Protein AF-A0A975KN06-F1 (afdb_monomer_lite)

pLDDT: mean 90.23, std 9.13, range [47.94, 98.56]

Radius of gyration: 13.81 Å; chains: 1; bounding box: 32×30×39 Å

Secondary structure (DSSP, 8-state):
-PPPEES--TTT-HHHHHH---HHHHHHHHHHHHHHHHTT--SEEEE--BGGGTB--EEEEEEETTEEEEEEEE--SSSS-EEEEE--TT--HHHHHHTTPEE-S-SSS-EEEE-SHHHHHHHHHHHHHHHTT-

Sequence (134 aa):
MRIILYNVTWNSSETKKIYQAAKNSEILMAYLERRLLENNLAELIGEAPSPKRGYGVLIYYYSNKPKKRLLSAAPRRNKDYIHVVIFNNKITKMELQKLGFETGNYKEPPDVKIGSKEDVDKLVEICKAINHTR

Foldseek 3Di:
DFDKAKPDALVRDPQVVLQQFDPLLSVLSNLLRVLCVVVLQFPMKIKRDDNVVSWIKIWGASDVVVTHTAKIWTGHRPDQWIKIFGPDPPDWQVNCVVVVFDWDDDGPSTMTTGNDSVSSVVVSVVSVVRVVVD

Structure (mmCIF, N/CA/C/O backbone):
data_AF-A0A975KN06-F1
#
_entry.id   AF-A0A975KN06-F1
#
loop_
_atom_site.group_PDB
_atom_site.id
_atom_site.type_symbol
_atom_site.label_atom_id
_atom_site.label_alt_id
_atom_site.label_comp_id
_atom_site.label_asym_id
_atom_site.label_entity_id
_atom_site.label_seq_id
_atom_site.pdbx_PDB_ins_code
_atom_site.Cartn_x
_atom_site.Cartn_y
_atom_site.Cartn_z
_atom_site.occupancy
_atom_site.B_iso_or_equiv
_atom_site.auth_seq_id
_atom_site.auth_comp_id
_atom_site.auth_asym_id
_atom_site.auth_atom_id
_atom_site.pdbx_PDB_model_num
ATOM 1 N N . MET A 1 1 ? -15.500 -0.919 -16.769 1.00 47.94 1 MET A N 1
ATOM 2 C CA . MET A 1 1 ? -15.322 -1.564 -15.448 1.00 47.94 1 MET A CA 1
ATOM 3 C C . MET A 1 1 ? -13.867 -2.013 -15.333 1.00 47.94 1 MET A C 1
ATOM 5 O O . MET A 1 1 ? -13.390 -2.625 -16.280 1.00 47.94 1 MET A O 1
ATOM 9 N N . ARG A 1 2 ? -13.118 -1.651 -14.278 1.00 64.88 2 ARG A N 1
ATOM 10 C CA . ARG A 1 2 ? -11.763 -2.212 -14.080 1.00 64.88 2 ARG A CA 1
ATOM 11 C C . ARG A 1 2 ? -11.915 -3.624 -13.518 1.00 64.88 2 ARG A C 1
ATOM 13 O O . ARG A 1 2 ? -12.615 -3.792 -12.524 1.00 64.88 2 ARG A O 1
ATOM 20 N N . ILE A 1 3 ? -11.293 -4.607 -14.161 1.00 80.69 3 ILE A N 1
ATOM 21 C CA . ILE A 1 3 ? -11.231 -5.978 -13.650 1.00 80.69 3 ILE A CA 1
ATOM 22 C C . ILE A 1 3 ? -10.296 -5.965 -12.439 1.00 80.69 3 ILE A C 1
ATOM 24 O O . ILE A 1 3 ? -9.190 -5.432 -12.526 1.00 80.69 3 ILE A O 1
ATOM 28 N N . ILE A 1 4 ? -10.767 -6.500 -11.312 1.00 87.12 4 ILE A N 1
ATOM 29 C CA . ILE A 1 4 ? -9.938 -6.732 -10.128 1.00 87.12 4 ILE A CA 1
ATOM 30 C C . ILE A 1 4 ? -9.594 -8.217 -10.104 1.00 87.12 4 ILE A C 1
ATOM 32 O O . ILE A 1 4 ? -10.498 -9.053 -10.062 1.00 87.12 4 ILE A O 1
ATOM 36 N N . LEU A 1 5 ? -8.301 -8.525 -10.132 1.00 91.00 5 LEU A N 1
ATOM 37 C CA . LEU A 1 5 ? -7.780 -9.867 -9.880 1.00 91.00 5 LEU A CA 1
ATOM 38 C C . LEU A 1 5 ? -7.577 -10.029 -8.371 1.00 91.00 5 LEU A C 1
ATOM 40 O O . LEU A 1 5 ? -7.309 -9.046 -7.686 1.00 91.00 5 LEU A O 1
ATOM 44 N N . TYR A 1 6 ? -7.728 -11.239 -7.843 1.00 93.38 6 TYR A N 1
ATOM 45 C CA . TYR A 1 6 ? -7.662 -11.530 -6.407 1.00 93.38 6 TYR A CA 1
ATOM 46 C C . TYR A 1 6 ? -6.685 -12.670 -6.124 1.00 93.38 6 TYR A C 1
ATOM 48 O O . TYR A 1 6 ? -6.357 -13.428 -7.033 1.00 93.38 6 TYR A O 1
ATOM 56 N N . ASN A 1 7 ? -6.274 -12.806 -4.859 1.00 92.56 7 ASN A N 1
ATOM 57 C CA . ASN A 1 7 ? -5.286 -13.789 -4.396 1.00 92.56 7 ASN A CA 1
ATOM 58 C C . ASN A 1 7 ? -3.931 -13.618 -5.097 1.00 92.56 7 ASN A C 1
ATOM 60 O O . ASN A 1 7 ? -3.299 -14.584 -5.516 1.00 92.56 7 ASN A O 1
ATOM 64 N N . VAL A 1 8 ? -3.514 -12.364 -5.249 1.00 94.12 8 VAL A N 1
ATOM 65 C CA . VAL A 1 8 ? -2.230 -11.996 -5.853 1.00 94.12 8 VAL A CA 1
ATOM 66 C C . VAL A 1 8 ? -1.239 -11.574 -4.774 1.00 94.12 8 VAL A C 1
ATOM 68 O O . VAL A 1 8 ? -1.635 -11.169 -3.690 1.00 94.12 8 VAL A O 1
ATOM 71 N N . THR A 1 9 ? 0.047 -11.624 -5.085 1.00 95.50 9 THR A N 1
ATOM 72 C CA . THR A 1 9 ? 1.113 -11.002 -4.287 1.00 95.50 9 THR A CA 1
ATOM 73 C C . THR A 1 9 ? 1.842 -9.993 -5.155 1.00 95.50 9 THR A C 1
ATOM 75 O O . THR A 1 9 ? 1.751 -10.064 -6.384 1.00 95.50 9 THR A O 1
ATOM 78 N N . TRP A 1 10 ? 2.626 -9.094 -4.569 1.00 95.38 10 TRP A N 1
ATOM 79 C CA . TRP A 1 10 ? 3.476 -8.175 -5.321 1.00 95.38 10 TRP A CA 1
ATOM 80 C C . TRP A 1 10 ? 4.335 -8.923 -6.342 1.00 95.38 10 TRP A C 1
ATOM 82 O O . TRP A 1 10 ? 4.383 -8.549 -7.515 1.00 95.38 10 TRP A O 1
ATOM 92 N N . ASN A 1 11 ? 4.952 -10.028 -5.922 1.00 94.44 11 ASN A N 1
ATOM 93 C CA . ASN A 1 11 ? 5.853 -10.804 -6.768 1.00 94.44 11 ASN A CA 1
ATOM 94 C C . ASN A 1 11 ? 5.150 -11.550 -7.904 1.00 94.44 11 ASN A C 1
ATOM 96 O O . ASN A 1 11 ? 5.758 -11.726 -8.958 1.00 94.44 11 ASN A O 1
ATOM 100 N N . SER A 1 12 ? 3.894 -11.960 -7.718 1.00 94.31 12 SER A N 1
ATOM 101 C CA . SER A 1 12 ? 3.106 -12.623 -8.763 1.00 94.31 12 SER A CA 1
ATOM 102 C C . SER A 1 12 ? 2.251 -11.656 -9.591 1.00 94.31 12 SER A C 1
ATOM 104 O O . SER A 1 12 ? 1.656 -12.078 -10.583 1.00 94.31 12 SER A O 1
ATOM 106 N N . SER A 1 13 ? 2.165 -10.385 -9.184 1.00 93.56 13 SER A N 1
ATOM 107 C CA . SER A 1 13 ? 1.236 -9.408 -9.754 1.00 93.56 13 SER A CA 1
ATOM 108 C C . SER A 1 13 ? 1.569 -9.041 -11.197 1.00 93.56 13 SER A C 1
ATOM 110 O O . SER A 1 13 ? 2.730 -8.830 -11.567 1.00 93.56 13 SER A O 1
ATOM 112 N N . GLU A 1 14 ? 0.529 -8.878 -12.009 1.00 92.56 14 GLU A N 1
ATOM 113 C CA . GLU A 1 14 ? 0.664 -8.292 -13.341 1.00 92.56 14 GLU A CA 1
ATOM 114 C C . GLU A 1 14 ? 1.104 -6.827 -13.249 1.00 92.56 14 GLU A C 1
ATOM 116 O O . GLU A 1 14 ? 1.883 -6.352 -14.073 1.00 92.56 14 GLU A O 1
ATOM 121 N N . THR A 1 15 ? 0.680 -6.127 -12.191 1.00 91.44 15 THR A N 1
ATOM 122 C CA . THR A 1 15 ? 1.125 -4.768 -11.861 1.00 91.44 15 THR A CA 1
ATOM 123 C C . THR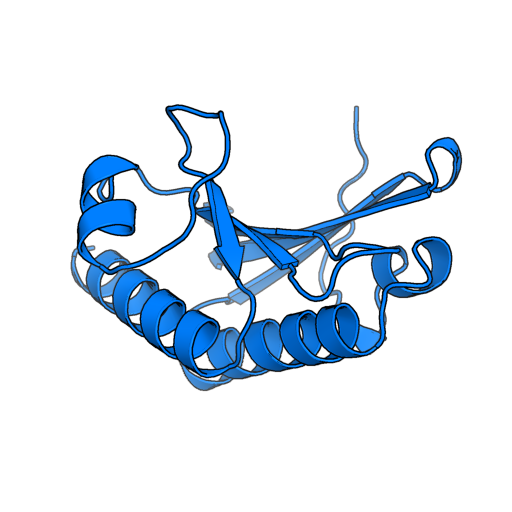 A 1 15 ? 2.650 -4.651 -11.838 1.00 91.44 15 THR A C 1
ATOM 125 O O . THR A 1 15 ? 3.183 -3.733 -12.458 1.00 91.44 15 THR A O 1
ATOM 128 N N . LYS A 1 16 ? 3.366 -5.573 -11.180 1.00 93.31 16 LYS A N 1
ATOM 129 C CA . LYS A 1 16 ? 4.837 -5.572 -11.167 1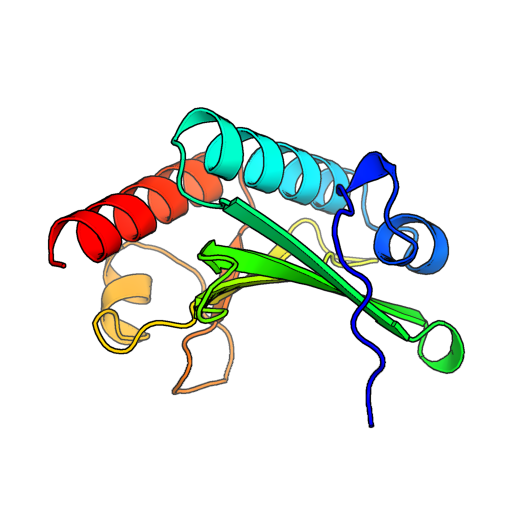.00 93.31 16 LYS A CA 1
ATOM 130 C C . LYS A 1 16 ? 5.414 -5.736 -12.576 1.00 93.31 16 LYS A C 1
ATOM 132 O O . LYS A 1 16 ? 6.288 -4.966 -12.970 1.00 93.31 16 LYS A O 1
ATOM 137 N N . LYS A 1 17 ? 4.884 -6.685 -13.357 1.00 90.12 17 LYS A N 1
ATOM 138 C CA . LYS A 1 17 ? 5.374 -6.994 -14.713 1.00 90.12 17 LYS A CA 1
ATOM 139 C C . LYS A 1 17 ? 5.243 -5.816 -15.676 1.00 90.12 17 LYS A C 1
ATOM 141 O O . LYS A 1 17 ? 6.177 -5.529 -16.421 1.00 90.12 17 LYS A O 1
ATOM 146 N N . ILE A 1 18 ? 4.102 -5.123 -15.661 1.00 85.12 18 ILE A N 1
ATOM 147 C CA . ILE A 1 18 ? 3.831 -4.041 -16.622 1.00 85.12 18 ILE A CA 1
ATOM 148 C C . ILE A 1 18 ? 4.498 -2.716 -16.251 1.00 85.12 18 ILE A C 1
ATOM 150 O O . ILE A 1 18 ? 4.643 -1.851 -17.113 1.00 85.12 18 ILE A O 1
ATOM 154 N N . TYR A 1 19 ? 4.843 -2.511 -14.977 1.00 78.62 19 TYR A N 1
ATOM 155 C CA . TYR A 1 19 ? 5.203 -1.180 -14.494 1.00 78.62 19 TYR A CA 1
ATOM 156 C C . TYR A 1 19 ? 6.696 -0.868 -14.563 1.00 78.62 19 TYR A C 1
ATOM 158 O O 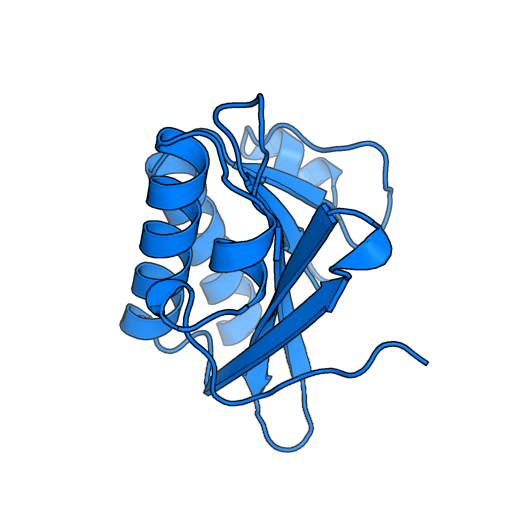. TYR A 1 19 ? 7.041 0.304 -14.717 1.00 78.62 19 TYR A O 1
ATOM 166 N N . GLN A 1 20 ? 7.556 -1.896 -14.477 1.00 83.81 20 GLN A N 1
ATOM 167 C CA . GLN A 1 20 ? 9.021 -1.755 -14.468 1.00 83.81 20 GLN A CA 1
ATOM 168 C C . GLN A 1 20 ? 9.458 -0.647 -13.495 1.00 83.81 20 GLN A C 1
ATOM 170 O O . GLN A 1 20 ? 9.990 0.384 -13.912 1.00 83.81 20 GLN A O 1
ATOM 175 N N . ALA A 1 21 ? 9.107 -0.789 -12.214 1.00 87.75 21 ALA A N 1
ATOM 176 C CA . ALA A 1 21 ? 9.229 0.312 -11.268 1.00 87.75 21 ALA A CA 1
ATOM 177 C C . ALA A 1 21 ? 10.694 0.647 -10.946 1.00 87.75 21 ALA A C 1
ATOM 179 O O . ALA A 1 21 ? 11.596 -0.164 -11.155 1.00 87.75 21 ALA A O 1
ATOM 180 N N . ALA A 1 22 ? 10.931 1.825 -10.359 1.00 92.88 22 ALA A N 1
ATOM 181 C CA . ALA A 1 22 ? 12.230 2.111 -9.760 1.00 92.88 22 ALA A CA 1
ATOM 182 C C . ALA A 1 22 ? 12.539 1.062 -8.681 1.00 92.88 22 ALA A C 1
ATOM 184 O O . ALA A 1 22 ? 11.649 0.668 -7.920 1.00 92.88 22 ALA A O 1
ATOM 185 N N . LYS A 1 23 ? 13.806 0.641 -8.574 1.00 94.12 23 LYS A N 1
ATOM 186 C CA . LYS A 1 23 ? 14.231 -0.430 -7.657 1.00 94.12 23 LYS A CA 1
ATOM 187 C C . LYS A 1 23 ? 13.758 -0.192 -6.220 1.00 94.12 23 LYS A C 1
ATOM 189 O O . LYS A 1 23 ? 13.251 -1.117 -5.591 1.00 94.12 23 LYS A O 1
ATOM 194 N N . ASN A 1 24 ? 13.875 1.038 -5.710 1.00 95.69 24 ASN A N 1
ATOM 195 C CA . ASN A 1 24 ? 13.405 1.351 -4.360 1.00 95.69 24 ASN A CA 1
ATOM 196 C C . ASN A 1 24 ? 11.880 1.227 -4.239 1.00 95.69 24 ASN A C 1
ATOM 198 O O . ASN A 1 24 ? 11.379 0.677 -3.266 1.00 95.69 24 ASN A O 1
ATOM 202 N N . SER A 1 25 ? 11.135 1.659 -5.258 1.00 95.75 25 SER A N 1
ATOM 203 C CA . SER A 1 25 ? 9.679 1.510 -5.298 1.00 95.75 25 SER A CA 1
ATOM 204 C C . SER A 1 25 ? 9.257 0.033 -5.248 1.00 95.75 25 SER A C 1
ATOM 206 O O . SER A 1 25 ? 8.340 -0.317 -4.508 1.00 95.75 25 SER A O 1
ATOM 208 N N . GLU A 1 26 ? 9.966 -0.861 -5.949 1.00 95.75 26 GLU A N 1
ATOM 209 C CA . GLU A 1 26 ? 9.715 -2.308 -5.848 1.00 95.75 26 GLU A CA 1
ATOM 210 C C . GLU A 1 26 ? 10.019 -2.869 -4.456 1.00 95.75 26 GLU A C 1
ATOM 212 O O . GLU A 1 26 ? 9.244 -3.675 -3.934 1.00 95.75 26 GLU A O 1
ATOM 217 N N . ILE A 1 27 ? 11.131 -2.437 -3.848 1.00 97.38 27 ILE A N 1
ATOM 218 C CA . ILE A 1 27 ? 11.516 -2.831 -2.486 1.00 97.38 27 ILE A CA 1
ATOM 219 C C . ILE A 1 27 ? 10.438 -2.400 -1.491 1.00 97.38 27 ILE A C 1
ATOM 221 O O . ILE A 1 27 ? 10.058 -3.188 -0.627 1.00 97.38 27 ILE A O 1
ATOM 225 N N . LEU A 1 28 ? 9.918 -1.181 -1.624 1.00 98.25 28 LEU A N 1
ATOM 226 C CA . LEU A 1 28 ? 8.873 -0.647 -0.755 1.00 98.25 28 LEU A CA 1
ATOM 227 C C . LEU A 1 28 ? 7.535 -1.365 -0.950 1.00 98.25 28 LEU A C 1
ATOM 229 O O . LEU A 1 28 ? 6.877 -1.658 0.044 1.00 98.25 28 LEU A O 1
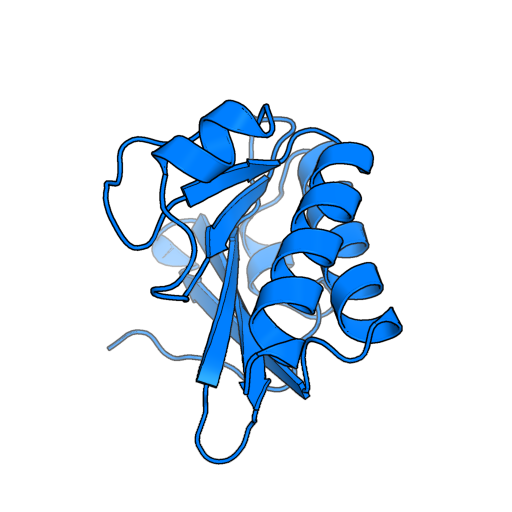ATOM 233 N N . MET A 1 29 ? 7.149 -1.711 -2.185 1.00 97.94 29 MET A N 1
ATOM 234 C CA . MET A 1 29 ? 5.954 -2.531 -2.438 1.00 97.94 29 MET A CA 1
ATOM 235 C C . MET A 1 29 ? 6.056 -3.896 -1.747 1.00 97.94 29 MET A C 1
ATOM 237 O O . MET A 1 29 ? 5.134 -4.295 -1.036 1.00 97.94 29 MET A O 1
ATOM 241 N N . ALA A 1 30 ? 7.190 -4.585 -1.916 1.00 97.88 30 ALA A N 1
ATOM 242 C CA . ALA A 1 30 ? 7.436 -5.883 -1.289 1.00 97.88 30 ALA A CA 1
ATOM 243 C C . ALA A 1 30 ? 7.471 -5.781 0.244 1.00 97.88 30 ALA A C 1
ATOM 245 O O . ALA A 1 30 ? 6.917 -6.626 0.947 1.00 97.88 30 ALA A O 1
ATOM 246 N N . TYR A 1 31 ? 8.116 -4.736 0.771 1.00 98.56 31 TYR A N 1
ATOM 247 C CA . TYR A 1 31 ? 8.214 -4.502 2.207 1.00 98.56 31 TYR A CA 1
ATOM 248 C C . TYR A 1 31 ? 6.841 -4.200 2.817 1.00 98.56 31 TYR A C 1
ATOM 250 O O . TYR A 1 31 ? 6.490 -4.817 3.817 1.00 98.56 31 TYR A O 1
ATOM 258 N N . LEU A 1 32 ? 6.038 -3.334 2.189 1.00 98.56 32 LEU A N 1
ATOM 259 C CA . LEU A 1 32 ? 4.667 -3.045 2.610 1.00 98.56 32 LEU A CA 1
ATOM 260 C C . LEU A 1 32 ? 3.811 -4.312 2.663 1.00 98.56 32 LEU A C 1
ATOM 262 O O . LEU A 1 32 ? 3.213 -4.582 3.701 1.00 98.56 32 LEU A O 1
ATOM 266 N N . GLU A 1 33 ? 3.779 -5.101 1.585 1.00 98.38 33 GLU A N 1
ATOM 267 C CA . GLU A 1 33 ? 3.012 -6.353 1.545 1.00 98.38 33 GLU A CA 1
ATOM 268 C C . GLU A 1 33 ? 3.401 -7.282 2.697 1.00 98.38 33 GLU A C 1
ATOM 270 O O . GLU A 1 33 ? 2.540 -7.712 3.466 1.00 98.38 33 GLU A O 1
ATOM 275 N N . ARG A 1 34 ? 4.706 -7.525 2.872 1.00 98.44 34 ARG A N 1
ATOM 276 C CA . ARG A 1 34 ? 5.219 -8.372 3.950 1.00 98.44 34 ARG A CA 1
ATOM 277 C C . ARG A 1 34 ? 4.765 -7.875 5.322 1.00 98.44 34 ARG A C 1
ATOM 279 O O . ARG A 1 34 ? 4.265 -8.670 6.111 1.00 98.44 34 ARG A O 1
ATOM 286 N N . ARG A 1 35 ? 4.896 -6.576 5.611 1.00 98.38 35 ARG A N 1
ATOM 287 C CA . ARG A 1 35 ? 4.517 -6.018 6.920 1.00 98.38 35 ARG A CA 1
ATOM 288 C C . ARG A 1 35 ? 3.012 -6.092 7.168 1.00 98.38 35 ARG A C 1
ATOM 290 O O . ARG A 1 35 ? 2.607 -6.370 8.293 1.00 98.38 35 ARG A O 1
ATOM 297 N N . LEU A 1 36 ? 2.180 -5.886 6.147 1.00 97.44 36 LEU A N 1
ATOM 298 C CA . LEU A 1 36 ? 0.729 -6.041 6.280 1.00 97.44 36 LEU A CA 1
ATOM 299 C C . LEU A 1 36 ? 0.335 -7.487 6.611 1.00 97.44 36 LEU A C 1
ATOM 301 O O . LEU A 1 36 ? -0.527 -7.698 7.464 1.00 97.44 36 LEU A O 1
ATOM 305 N N . LEU A 1 37 ? 0.978 -8.465 5.968 1.00 96.19 37 LEU A N 1
ATOM 306 C CA . LEU A 1 37 ? 0.727 -9.889 6.200 1.00 96.19 37 LEU A CA 1
ATOM 307 C C . LEU A 1 37 ? 1.255 -10.357 7.564 1.00 96.19 37 LEU A C 1
ATOM 309 O O . LEU A 1 37 ? 0.513 -10.982 8.312 1.00 96.19 37 LEU A O 1
ATOM 313 N N . GLU A 1 38 ? 2.486 -9.989 7.936 1.00 97.12 38 GLU A N 1
ATOM 314 C CA . GLU A 1 38 ? 3.089 -10.324 9.242 1.00 97.12 38 GLU A CA 1
ATOM 315 C C . GLU A 1 38 ? 2.262 -9.823 10.432 1.00 97.12 38 GLU A C 1
ATOM 317 O O . GLU A 1 38 ? 2.289 -10.418 11.505 1.00 97.12 38 GLU A O 1
ATOM 322 N N . ASN A 1 39 ? 1.527 -8.724 10.251 1.00 96.19 39 ASN A N 1
ATOM 323 C CA . ASN A 1 39 ? 0.688 -8.130 11.290 1.00 96.19 39 ASN A CA 1
ATOM 324 C C . ASN A 1 39 ? -0.798 -8.503 11.155 1.00 96.19 39 ASN A C 1
ATOM 326 O O . ASN A 1 39 ? -1.630 -7.891 11.822 1.00 96.19 39 ASN A O 1
ATOM 330 N N . ASN A 1 40 ? -1.143 -9.476 10.301 1.00 94.75 40 ASN A N 1
ATOM 331 C CA . ASN A 1 40 ? -2.519 -9.930 10.059 1.00 94.75 40 ASN A CA 1
ATOM 332 C C . ASN A 1 40 ? -3.490 -8.785 9.697 1.00 94.75 40 ASN A C 1
ATOM 334 O O . ASN A 1 40 ? -4.657 -8.793 10.083 1.00 94.75 40 ASN A O 1
ATOM 338 N N . LEU A 1 41 ? -3.008 -7.765 8.977 1.00 94.69 41 LEU A N 1
ATOM 339 C CA . LEU A 1 41 ? -3.816 -6.604 8.587 1.00 94.69 41 LEU A CA 1
ATOM 340 C C . LEU A 1 41 ? -4.547 -6.809 7.256 1.00 94.69 41 LEU A C 1
ATOM 342 O O . LEU A 1 41 ? -5.565 -6.159 7.014 1.00 94.69 41 LEU A O 1
ATOM 346 N N . ALA A 1 42 ? -4.021 -7.671 6.385 1.00 94.75 42 ALA A N 1
ATOM 347 C CA . ALA A 1 42 ? -4.597 -7.962 5.079 1.00 94.75 42 ALA A CA 1
ATOM 348 C C . ALA A 1 42 ? -4.949 -9.451 4.957 1.00 94.75 42 ALA A C 1
ATOM 350 O O . ALA A 1 42 ? -4.065 -10.299 4.967 1.00 94.75 42 ALA A O 1
ATOM 351 N N . GLU A 1 43 ? -6.236 -9.758 4.789 1.00 94.25 43 GLU A N 1
ATOM 352 C CA . GLU A 1 43 ? -6.736 -11.123 4.548 1.00 94.25 43 GLU A CA 1
ATOM 353 C C . GLU A 1 43 ? -6.827 -11.463 3.057 1.00 94.25 43 GLU A C 1
ATOM 355 O O . GLU A 1 43 ? -6.831 -12.625 2.659 1.00 94.25 43 GLU A O 1
ATOM 360 N N . LEU A 1 44 ? -6.962 -10.437 2.216 1.00 95.75 44 LEU A N 1
ATOM 361 C CA . LEU A 1 44 ? -7.085 -10.580 0.775 1.00 95.75 44 LEU A CA 1
ATOM 362 C C . LEU A 1 44 ? -6.285 -9.481 0.090 1.00 95.75 44 LEU A C 1
ATOM 364 O O . LEU A 1 44 ? -6.350 -8.309 0.466 1.00 95.75 44 LEU A O 1
ATOM 368 N N . ILE A 1 45 ? -5.586 -9.867 -0.968 1.00 97.38 45 ILE A N 1
ATOM 369 C CA . ILE A 1 45 ? -4.872 -8.955 -1.850 1.00 97.38 45 ILE A CA 1
ATOM 370 C C . ILE A 1 45 ? -5.475 -9.108 -3.240 1.00 97.38 45 ILE A C 1
ATOM 372 O O . ILE A 1 45 ? -5.653 -10.217 -3.752 1.00 97.38 45 ILE A O 1
ATOM 376 N N . GLY A 1 46 ? -5.832 -7.980 -3.837 1.00 96.19 46 GLY A N 1
ATOM 377 C CA . GLY A 1 46 ? -6.205 -7.901 -5.235 1.00 96.19 46 GLY A CA 1
ATOM 378 C C . GLY A 1 46 ? -5.311 -6.944 -6.000 1.00 96.19 46 GLY A C 1
ATOM 379 O O . GLY A 1 46 ? -4.543 -6.186 -5.418 1.00 96.19 46 GLY A O 1
ATOM 380 N N . GLU A 1 47 ? -5.448 -6.933 -7.315 1.00 95.62 47 GLU A N 1
ATOM 381 C CA . GLU A 1 47 ? -4.808 -5.943 -8.168 1.00 95.62 47 GLU A CA 1
ATOM 382 C C . GLU A 1 47 ? -5.749 -5.450 -9.262 1.00 95.62 47 GLU A C 1
ATOM 384 O O . GLU A 1 47 ? -6.682 -6.142 -9.670 1.00 95.62 47 GLU A O 1
ATOM 389 N N . ALA A 1 48 ? -5.495 -4.236 -9.741 1.00 93.12 48 ALA A N 1
ATOM 390 C CA . ALA A 1 48 ? -6.179 -3.659 -10.892 1.00 93.12 48 ALA A CA 1
ATOM 391 C C . ALA A 1 48 ? -5.147 -3.181 -11.929 1.00 93.12 48 ALA A C 1
ATOM 393 O O . ALA A 1 48 ? -4.886 -1.974 -12.025 1.00 93.12 48 ALA A O 1
ATOM 394 N N . PRO A 1 49 ? -4.533 -4.108 -12.689 1.00 90.75 49 PRO A N 1
ATOM 395 C CA . PRO A 1 49 ? -3.559 -3.772 -13.715 1.00 90.75 49 PRO A CA 1
ATOM 396 C C . PRO A 1 49 ? -4.231 -3.049 -14.887 1.00 90.75 49 PRO A C 1
ATOM 398 O O . PRO A 1 49 ? -5.377 -3.307 -15.260 1.00 90.75 49 PRO A O 1
ATOM 401 N N . SER A 1 50 ? -3.494 -2.134 -15.506 1.00 89.38 50 SER A N 1
ATOM 402 C CA . SER A 1 50 ? -3.888 -1.411 -16.712 1.00 89.38 50 SER A CA 1
ATOM 403 C C . SER A 1 50 ? -2.741 -1.442 -17.729 1.00 89.38 50 SER A C 1
ATOM 405 O O . SER A 1 50 ? -2.050 -0.435 -17.903 1.00 89.38 50 SER A O 1
ATOM 407 N N . PRO A 1 51 ? -2.541 -2.574 -18.439 1.00 84.81 51 PRO A N 1
ATOM 408 C CA . PRO A 1 51 ? -1.420 -2.743 -19.368 1.00 84.81 51 PRO A CA 1
ATOM 409 C C . PRO A 1 51 ? -1.354 -1.639 -20.429 1.00 84.81 51 PRO A C 1
ATOM 411 O O . PRO A 1 51 ? -0.308 -1.036 -20.633 1.00 84.81 51 PRO A O 1
ATOM 414 N N . LYS A 1 52 ? -2.504 -1.271 -21.018 1.00 85.12 52 LYS A N 1
ATOM 415 C CA . LYS A 1 52 ? -2.602 -0.201 -22.032 1.00 85.12 52 LYS A CA 1
ATOM 416 C C . LYS A 1 52 ? -2.098 1.160 -21.552 1.00 85.12 52 LYS A C 1
ATOM 418 O O . LYS A 1 52 ? -1.691 1.978 -22.364 1.00 85.12 52 LYS A O 1
ATOM 423 N N . ARG A 1 53 ? -2.199 1.435 -20.250 1.00 81.56 53 ARG A N 1
ATOM 424 C CA . ARG A 1 53 ? -1.803 2.716 -19.654 1.00 81.56 53 ARG A CA 1
ATOM 425 C C . ARG A 1 53 ? -0.482 2.614 -18.887 1.00 81.56 53 ARG A C 1
ATOM 427 O O . ARG A 1 53 ? -0.072 3.605 -18.293 1.00 81.56 53 ARG A O 1
ATOM 434 N N . GLY A 1 54 ? 0.145 1.434 -18.861 1.00 81.38 54 GLY A N 1
ATOM 435 C CA . GLY A 1 54 ? 1.391 1.192 -18.140 1.00 81.38 54 GLY A CA 1
ATOM 436 C C . GLY A 1 54 ? 1.300 1.511 -16.648 1.00 81.38 54 GLY A C 1
ATOM 437 O O . GLY A 1 54 ? 2.251 2.047 -16.095 1.00 81.38 54 GLY A O 1
ATOM 438 N N . TYR A 1 55 ? 0.154 1.253 -16.002 1.00 83.56 55 TYR A N 1
ATOM 439 C CA . TYR A 1 55 ? 0.017 1.358 -14.545 1.00 83.56 55 TYR A CA 1
ATOM 440 C C . TYR A 1 55 ? -0.772 0.206 -13.949 1.00 83.56 55 TYR A C 1
ATOM 442 O O . TYR A 1 55 ? -1.611 -0.390 -14.613 1.00 83.56 55 TYR A O 1
ATOM 450 N N . GLY A 1 56 ? -0.541 -0.068 -12.672 1.00 89.75 56 GLY A N 1
ATOM 451 C CA . GLY A 1 56 ? -1.339 -0.988 -11.877 1.00 89.75 56 GLY A CA 1
ATOM 452 C C . GLY A 1 56 ? -1.305 -0.582 -10.411 1.00 89.75 56 GLY A C 1
ATOM 453 O O . GLY A 1 56 ? -0.566 0.322 -10.015 1.00 89.75 56 GLY A O 1
ATOM 454 N N . VAL A 1 57 ? -2.155 -1.216 -9.619 1.00 94.38 57 VAL A N 1
ATOM 455 C CA . VAL A 1 57 ? -2.286 -0.948 -8.190 1.00 94.38 57 VAL A CA 1
ATOM 456 C C . VAL A 1 57 ? -2.624 -2.255 -7.490 1.00 94.38 57 VAL A C 1
ATOM 458 O O . VAL A 1 57 ? -3.483 -2.999 -7.972 1.00 94.38 57 VAL A O 1
ATOM 461 N N . LEU A 1 58 ? -1.974 -2.515 -6.359 1.00 97.06 58 LEU A N 1
ATOM 462 C CA . LEU A 1 58 ? -2.379 -3.570 -5.436 1.00 97.06 58 LEU A CA 1
ATOM 463 C C . LEU A 1 58 ? -3.378 -2.996 -4.435 1.00 97.06 58 LEU A C 1
ATOM 465 O O . LEU A 1 58 ? -3.241 -1.862 -3.980 1.00 97.06 58 LEU A O 1
ATOM 469 N N . ILE A 1 59 ? -4.393 -3.775 -4.095 1.00 97.19 59 ILE A N 1
ATOM 470 C CA . ILE A 1 59 ? -5.458 -3.416 -3.164 1.00 97.19 59 ILE A CA 1
ATOM 471 C C . ILE A 1 59 ? -5.457 -4.459 -2.055 1.00 97.19 59 ILE A C 1
ATOM 473 O O . ILE A 1 59 ? -5.725 -5.631 -2.306 1.00 97.19 59 ILE A O 1
ATOM 477 N N . TYR A 1 60 ? -5.204 -4.020 -0.833 1.00 96.69 60 TYR A N 1
ATOM 478 C CA . TYR A 1 60 ? -5.187 -4.855 0.359 1.00 96.69 60 TYR A CA 1
ATOM 479 C C . TYR A 1 60 ? -6.514 -4.692 1.093 1.00 96.69 60 TYR A C 1
ATOM 481 O O . TYR A 1 60 ? -7.055 -3.584 1.189 1.00 96.69 60 TYR A O 1
ATOM 489 N N . TYR A 1 61 ? -7.057 -5.791 1.601 1.00 95.12 61 TYR A N 1
ATOM 490 C CA . TYR A 1 61 ? -8.359 -5.832 2.254 1.00 95.12 61 TYR A CA 1
ATOM 491 C C . TYR A 1 61 ? -8.222 -6.369 3.675 1.00 95.12 61 TYR A C 1
ATOM 493 O O . TYR A 1 61 ? -7.634 -7.424 3.879 1.00 95.12 61 TYR A O 1
ATOM 501 N N . TYR A 1 62 ? -8.852 -5.683 4.629 1.00 92.62 62 TYR A N 1
ATOM 502 C CA . TYR A 1 62 ? -9.020 -6.161 6.002 1.00 92.62 62 TYR A CA 1
ATOM 503 C C . TYR A 1 62 ? -9.855 -7.442 6.091 1.00 92.62 62 TYR A C 1
ATOM 505 O O . TYR A 1 62 ? -9.748 -8.152 7.072 1.00 92.62 62 TYR A O 1
ATOM 513 N N . SER A 1 63 ? -10.759 -7.672 5.132 1.00 90.62 63 SER A N 1
ATOM 514 C CA . SER A 1 63 ? -11.665 -8.823 5.116 1.00 90.62 63 SER A CA 1
ATOM 515 C C . SER A 1 63 ? -12.025 -9.205 3.686 1.00 90.62 63 SER A C 1
ATOM 517 O O . SER A 1 63 ? -12.183 -8.320 2.836 1.00 90.62 63 SER A O 1
ATOM 519 N N . ASN A 1 64 ? -12.188 -10.505 3.420 1.00 90.06 64 ASN A N 1
ATOM 520 C CA . ASN A 1 64 ? -12.718 -11.026 2.152 1.00 90.06 64 ASN A CA 1
ATOM 521 C C . ASN A 1 64 ? -14.266 -11.072 2.119 1.00 90.06 64 ASN A C 1
ATOM 523 O O . ASN A 1 64 ? -14.863 -11.034 1.041 1.00 90.06 64 ASN A O 1
ATOM 527 N N . LYS A 1 65 ? -14.943 -11.141 3.276 1.00 90.19 65 LYS A N 1
ATOM 528 C CA . LYS A 1 65 ? -16.406 -11.320 3.377 1.00 90.19 65 LYS A CA 1
ATOM 529 C C . LYS A 1 65 ? -16.997 -10.561 4.590 1.00 90.19 65 LYS A C 1
ATOM 531 O O . LYS A 1 65 ? -16.907 -11.075 5.698 1.00 90.19 65 LYS A O 1
ATOM 536 N N . PRO A 1 66 ? -17.653 -9.397 4.396 1.00 89.62 66 PRO A N 1
ATOM 537 C CA . PRO A 1 66 ? -17.696 -8.617 3.159 1.00 89.62 66 PRO A CA 1
ATOM 538 C C . PRO A 1 66 ? -16.322 -8.015 2.835 1.00 89.62 66 PRO A C 1
ATOM 540 O O . PRO A 1 66 ? -15.541 -7.698 3.729 1.00 89.62 66 PRO A O 1
ATOM 543 N N . LYS A 1 67 ? -16.033 -7.799 1.546 1.00 92.31 67 LYS A N 1
ATOM 544 C CA . LYS A 1 67 ? -14.766 -7.183 1.127 1.00 92.31 67 LYS A CA 1
ATOM 545 C C . LYS A 1 67 ? -14.632 -5.776 1.701 1.00 92.31 67 LYS A C 1
ATOM 547 O O . LYS A 1 67 ? -15.322 -4.861 1.253 1.00 92.31 67 LYS A O 1
ATOM 552 N N . LYS A 1 68 ? -13.695 -5.583 2.630 1.00 91.88 68 LYS A N 1
ATOM 553 C CA . LYS A 1 68 ? -13.410 -4.273 3.230 1.00 91.88 68 LYS A CA 1
ATOM 554 C C . LYS A 1 68 ? -11.987 -3.848 2.917 1.00 91.88 68 LYS A C 1
ATOM 556 O O . LYS A 1 68 ? -11.041 -4.454 3.406 1.00 91.88 68 LYS A O 1
ATOM 561 N N . ARG A 1 69 ? -11.833 -2.819 2.080 1.00 93.06 69 ARG A N 1
ATOM 562 C CA . ARG A 1 69 ? -10.512 -2.299 1.699 1.00 93.06 69 ARG A CA 1
ATOM 563 C C . ARG A 1 69 ? -9.801 -1.728 2.921 1.00 93.06 69 ARG A C 1
ATOM 565 O O . ARG A 1 69 ? -10.425 -1.065 3.743 1.00 93.06 69 ARG A O 1
ATOM 572 N N . LEU A 1 70 ? -8.512 -2.016 3.011 1.00 94.12 70 LEU A N 1
ATOM 573 C CA . LEU A 1 70 ? -7.587 -1.427 3.967 1.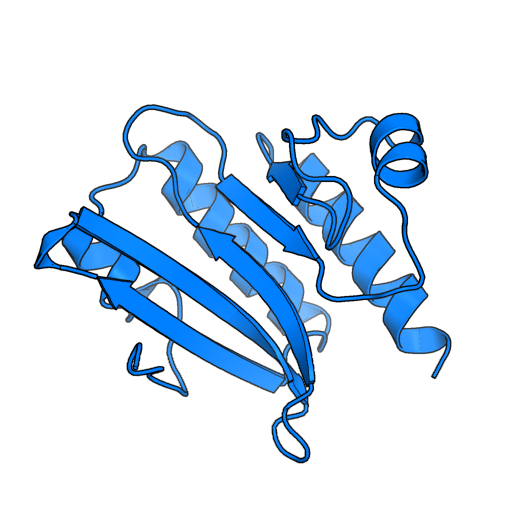00 94.12 70 LEU A CA 1
ATOM 574 C C . LEU A 1 70 ? -6.867 -0.254 3.302 1.00 94.12 70 LEU A C 1
ATOM 576 O O . LEU A 1 70 ? -7.041 0.898 3.688 1.00 94.12 70 LEU A O 1
ATOM 580 N N . LEU A 1 71 ? -6.098 -0.550 2.259 1.00 96.00 71 LEU A N 1
ATOM 581 C CA . LEU A 1 71 ? -5.335 0.431 1.503 1.00 96.00 71 LEU A CA 1
ATOM 582 C C . LEU A 1 71 ? -5.108 -0.073 0.082 1.00 96.00 71 LEU A C 1
ATOM 584 O O . LEU A 1 71 ? -5.241 -1.264 -0.200 1.00 96.00 71 LEU A O 1
ATOM 588 N N . SER A 1 72 ? -4.741 0.826 -0.819 1.00 96.81 72 SER A N 1
ATOM 589 C CA . SER A 1 72 ? -4.156 0.449 -2.104 1.00 96.81 72 SER A CA 1
ATOM 590 C C . SER A 1 72 ? -2.784 1.069 -2.261 1.00 96.81 72 SER A C 1
ATOM 592 O O . SER A 1 72 ? -2.602 2.211 -1.852 1.00 96.81 72 SER A O 1
ATOM 594 N N . ALA A 1 73 ? -1.860 0.351 -2.891 1.00 96.88 73 ALA A N 1
ATOM 595 C CA . ALA A 1 73 ? -0.503 0.809 -3.138 1.00 96.88 73 ALA A CA 1
ATOM 596 C C . ALA A 1 73 ? -0.152 0.694 -4.624 1.00 96.88 73 ALA A C 1
ATOM 598 O O . ALA A 1 73 ? -0.415 -0.331 -5.260 1.00 96.88 73 ALA A O 1
ATOM 599 N N . ALA A 1 74 ? 0.439 1.748 -5.174 1.00 95.31 74 ALA A N 1
ATOM 600 C CA . ALA A 1 74 ? 0.928 1.792 -6.541 1.00 95.31 74 ALA A CA 1
ATOM 601 C C . ALA A 1 74 ? 2.430 2.115 -6.553 1.00 95.31 74 ALA A C 1
ATOM 603 O O . ALA A 1 74 ? 2.840 3.118 -5.952 1.00 95.31 74 ALA A O 1
ATOM 604 N N . PRO A 1 75 ? 3.250 1.325 -7.267 1.00 95.19 75 PRO A N 1
ATOM 605 C CA . PRO A 1 75 ? 4.649 1.666 -7.479 1.00 95.19 75 PRO A CA 1
ATOM 606 C C . PRO A 1 75 ? 4.803 2.949 -8.315 1.00 95.19 75 PRO A C 1
ATOM 608 O O . PRO A 1 75 ? 3.850 3.442 -8.931 1.00 95.19 75 PRO A O 1
ATOM 611 N N . ARG A 1 76 ? 6.027 3.488 -8.370 1.00 92.88 76 ARG A N 1
ATOM 612 C CA . ARG A 1 76 ? 6.433 4.610 -9.233 1.00 92.88 76 ARG A CA 1
ATOM 613 C C . ARG A 1 76 ? 7.625 4.224 -10.112 1.00 92.88 76 ARG A C 1
ATOM 615 O O . ARG A 1 76 ? 8.615 3.677 -9.644 1.00 92.88 76 ARG A O 1
ATOM 622 N N . ARG A 1 77 ? 7.507 4.510 -11.414 1.00 90.31 77 ARG A N 1
ATOM 623 C CA . ARG A 1 77 ? 8.503 4.115 -12.422 1.00 90.31 77 ARG A CA 1
ATOM 624 C C . ARG A 1 77 ? 9.803 4.901 -12.289 1.00 90.31 77 ARG A C 1
ATOM 626 O O . ARG A 1 77 ? 10.877 4.330 -12.343 1.00 90.31 77 ARG A O 1
ATOM 633 N N . ASN A 1 78 ? 9.676 6.203 -12.044 1.00 89.50 78 ASN A N 1
ATOM 634 C CA . ASN A 1 78 ? 10.793 7.152 -12.042 1.00 89.50 78 ASN A CA 1
ATOM 635 C C . ASN A 1 78 ? 10.910 7.901 -10.706 1.00 89.50 78 ASN A C 1
ATOM 637 O O . ASN A 1 78 ? 11.311 9.065 -10.684 1.00 89.50 78 ASN A O 1
ATOM 641 N N . LYS A 1 79 ? 10.430 7.304 -9.610 1.00 92.25 79 LYS A N 1
ATOM 642 C CA . LYS A 1 79 ? 10.478 7.903 -8.272 1.00 92.25 79 LYS A CA 1
ATOM 643 C C . LYS A 1 79 ? 10.732 6.821 -7.233 1.00 92.25 79 LYS A C 1
ATOM 645 O O . LYS A 1 79 ? 10.150 5.744 -7.323 1.00 92.25 79 LYS A O 1
ATOM 650 N N . ASP A 1 80 ? 11.501 7.160 -6.210 1.00 93.44 80 ASP A N 1
ATOM 651 C CA . ASP A 1 80 ? 11.895 6.237 -5.142 1.00 93.44 80 ASP A CA 1
ATOM 652 C C . ASP A 1 80 ? 10.874 6.150 -4.003 1.00 93.44 80 ASP A C 1
ATOM 654 O O . ASP A 1 80 ? 11.235 5.941 -2.852 1.00 93.44 80 ASP A O 1
ATOM 658 N N . TYR A 1 81 ? 9.589 6.294 -4.321 1.00 95.81 81 TYR A N 1
ATOM 659 C CA . TYR A 1 81 ? 8.495 6.143 -3.367 1.00 95.81 81 TYR A CA 1
ATOM 660 C C . TYR A 1 81 ? 7.388 5.264 -3.951 1.00 95.81 81 TYR A C 1
ATOM 662 O O . TYR A 1 81 ? 7.300 5.066 -5.168 1.00 95.81 81 TYR A O 1
ATOM 670 N N . ILE A 1 82 ? 6.512 4.754 -3.091 1.00 96.44 82 ILE A N 1
ATOM 671 C CA . ILE A 1 82 ? 5.226 4.169 -3.491 1.00 96.44 82 ILE A CA 1
ATOM 672 C C . ILE A 1 82 ? 4.099 5.109 -3.085 1.00 96.44 82 ILE A C 1
ATOM 674 O O . ILE A 1 82 ? 4.200 5.861 -2.114 1.00 96.44 82 ILE A O 1
ATOM 678 N N . HIS A 1 83 ? 3.024 5.094 -3.855 1.00 95.56 83 HIS A N 1
ATOM 679 C CA . HIS A 1 83 ? 1.829 5.868 -3.559 1.00 95.56 83 HIS A CA 1
ATOM 680 C C . HIS A 1 83 ? 0.814 4.982 -2.858 1.00 95.56 83 HIS A C 1
ATOM 682 O O . HIS A 1 83 ? 0.446 3.945 -3.407 1.00 95.56 83 HIS A O 1
ATOM 688 N N . VAL A 1 84 ? 0.374 5.378 -1.668 1.00 96.00 84 VAL A N 1
ATOM 689 C CA . VAL A 1 84 ? -0.583 4.616 -0.867 1.00 96.00 84 VAL A CA 1
ATOM 690 C C . VAL A 1 84 ? -1.830 5.446 -0.614 1.00 96.00 84 VAL A C 1
ATOM 692 O O . VAL A 1 84 ? -1.738 6.595 -0.205 1.00 96.00 84 VAL A O 1
ATOM 695 N N . VAL A 1 85 ? -2.997 4.844 -0.826 1.00 94.12 85 VAL A N 1
ATOM 696 C CA . VAL A 1 85 ? -4.309 5.411 -0.488 1.00 94.12 85 VAL A CA 1
ATOM 697 C C . VAL A 1 85 ? -4.902 4.588 0.644 1.00 94.12 85 VAL A C 1
ATOM 699 O O . VAL A 1 85 ? -5.041 3.372 0.494 1.00 94.12 85 VAL A O 1
ATOM 702 N N . ILE A 1 86 ? -5.258 5.228 1.756 1.00 91.88 86 ILE A N 1
ATOM 703 C CA . ILE A 1 86 ? -5.794 4.555 2.948 1.00 91.88 86 ILE A CA 1
ATOM 704 C C . ILE A 1 86 ? -7.323 4.622 2.899 1.00 91.88 86 ILE A C 1
ATOM 706 O O . ILE A 1 86 ? -7.907 5.700 2.936 1.00 91.88 86 ILE A O 1
ATOM 710 N N . PHE A 1 87 ? -7.995 3.473 2.819 1.00 89.69 87 PHE A N 1
ATOM 711 C CA . PHE A 1 87 ? -9.458 3.405 2.744 1.00 89.69 87 PHE A CA 1
ATOM 712 C C . PHE A 1 87 ? -10.059 3.294 4.142 1.00 89.69 87 PHE A C 1
ATOM 714 O O . PHE A 1 87 ? -10.561 2.244 4.547 1.00 89.69 87 PHE A O 1
ATOM 721 N N . ASN A 1 88 ? -9.998 4.389 4.892 1.00 79.75 88 ASN A N 1
ATOM 722 C CA . ASN A 1 88 ? -10.636 4.480 6.194 1.00 79.75 88 ASN A CA 1
ATOM 723 C C . ASN A 1 88 ? -11.057 5.917 6.513 1.00 79.75 88 ASN A C 1
ATOM 725 O O . ASN A 1 88 ? -10.321 6.849 6.230 1.00 79.75 88 ASN A O 1
ATOM 729 N N . ASN A 1 89 ? -12.191 6.070 7.193 1.00 74.06 89 ASN A N 1
ATOM 730 C CA . ASN A 1 89 ? -12.759 7.370 7.552 1.00 74.06 89 ASN A CA 1
ATOM 731 C C . ASN A 1 89 ? -12.254 7.901 8.912 1.00 74.06 89 ASN A C 1
ATOM 733 O O . ASN A 1 89 ? -12.770 8.907 9.384 1.00 74.06 89 ASN A O 1
ATOM 737 N N . LYS A 1 90 ? -11.317 7.209 9.586 1.00 82.06 90 LYS A N 1
ATOM 738 C CA . LYS A 1 90 ? -10.822 7.606 10.925 1.00 82.06 90 LYS A CA 1
ATOM 739 C C . LYS A 1 90 ? -9.498 8.367 10.917 1.00 82.06 90 LYS A C 1
ATOM 741 O O . LYS A 1 90 ? -9.094 8.820 11.976 1.00 82.06 90 LYS A O 1
ATOM 746 N N . ILE A 1 91 ? -8.799 8.436 9.783 1.00 86.12 91 ILE A N 1
ATOM 747 C CA . ILE A 1 91 ? -7.557 9.201 9.683 1.00 86.12 91 ILE A CA 1
ATOM 748 C C . ILE A 1 91 ? -7.659 10.183 8.531 1.00 86.12 91 ILE A C 1
ATOM 750 O O . ILE A 1 91 ? -7.971 9.807 7.405 1.00 86.12 91 ILE A O 1
ATOM 754 N N . THR A 1 92 ? -7.401 11.443 8.836 1.00 88.88 92 THR A N 1
ATOM 755 C CA . THR A 1 92 ? -7.445 12.546 7.886 1.00 88.88 92 THR A CA 1
ATOM 756 C C . THR A 1 92 ? -6.065 12.808 7.297 1.00 88.88 92 THR A C 1
ATOM 758 O O . THR A 1 92 ? -5.022 12.505 7.887 1.00 88.88 92 THR A O 1
ATOM 761 N N . LYS A 1 93 ? -6.038 13.483 6.147 1.00 88.69 93 LYS A N 1
ATOM 762 C CA . LYS A 1 93 ? -4.796 13.993 5.547 1.00 88.69 93 LYS A CA 1
ATOM 763 C C . LYS A 1 93 ? -3.950 14.827 6.521 1.00 88.69 93 LYS A C 1
ATOM 765 O O . LYS A 1 93 ? -2.729 14.706 6.530 1.00 88.69 93 LYS A O 1
ATOM 770 N N . MET A 1 94 ? -4.588 15.670 7.334 1.00 89.25 94 MET A N 1
ATOM 771 C CA . MET A 1 94 ? -3.896 16.554 8.278 1.00 89.25 94 MET A CA 1
ATOM 772 C C . MET A 1 94 ? -3.206 15.770 9.400 1.00 89.25 94 MET A C 1
ATOM 774 O O . MET A 1 94 ? -2.105 16.128 9.811 1.00 89.25 94 MET A O 1
ATOM 778 N N . GLU A 1 95 ? -3.813 14.686 9.883 1.00 90.31 95 GLU A N 1
ATOM 779 C CA . GLU A 1 95 ? -3.181 13.808 10.874 1.00 90.31 95 GLU A CA 1
ATOM 780 C C . GLU A 1 95 ? -1.971 13.081 10.284 1.00 90.31 95 GLU A C 1
ATOM 782 O O . GLU A 1 95 ? -0.921 13.035 10.918 1.00 90.31 95 GLU A O 1
ATOM 787 N N . LEU A 1 96 ? -2.061 12.610 9.036 1.00 90.88 96 LEU A N 1
ATOM 788 C CA . LEU A 1 96 ? -0.920 12.012 8.332 1.00 90.88 96 LEU A CA 1
ATOM 789 C C . LEU A 1 96 ? 0.239 13.003 8.161 1.00 90.88 96 LEU A C 1
ATOM 791 O O . LEU A 1 96 ? 1.391 12.645 8.394 1.00 90.88 96 LEU A O 1
ATOM 795 N N . GLN A 1 97 ? -0.057 14.260 7.821 1.00 91.19 97 GLN A N 1
ATOM 796 C CA . GLN A 1 97 ? 0.958 15.318 7.739 1.00 91.19 97 GLN A CA 1
ATOM 797 C C . GLN A 1 97 ? 1.623 15.585 9.097 1.00 91.19 97 GLN A C 1
ATOM 799 O O . GLN A 1 97 ? 2.843 15.712 9.159 1.00 91.19 97 GLN A O 1
ATOM 804 N N . LYS A 1 98 ? 0.853 15.610 10.197 1.00 91.00 98 LYS A N 1
ATOM 805 C CA . LYS A 1 98 ? 1.400 15.753 11.563 1.00 91.00 98 LYS A CA 1
ATOM 806 C C . LYS A 1 98 ? 2.312 14.589 11.962 1.00 91.00 98 LYS A C 1
ATOM 808 O O . LYS A 1 98 ? 3.242 14.790 12.734 1.00 91.00 98 LYS A O 1
ATOM 813 N N . LEU A 1 99 ? 2.073 13.396 11.419 1.00 89.06 99 LEU A N 1
ATOM 814 C CA . LEU A 1 99 ? 2.922 12.211 11.597 1.00 89.06 99 LEU A CA 1
ATOM 815 C C . LEU A 1 99 ? 4.152 12.199 10.666 1.00 89.06 99 LEU A C 1
ATOM 817 O O . LEU A 1 99 ? 4.952 11.260 10.703 1.00 89.06 99 LEU A O 1
ATOM 821 N N . GLY A 1 100 ? 4.322 13.246 9.853 1.00 90.88 100 GLY A N 1
ATOM 822 C CA . GLY A 1 100 ? 5.476 13.444 8.981 1.00 90.88 100 GLY A CA 1
ATOM 823 C C . GLY A 1 100 ? 5.350 12.810 7.597 1.00 90.88 100 GLY A C 1
ATOM 824 O O . GLY A 1 100 ? 6.351 12.741 6.890 1.00 90.88 100 GLY A O 1
ATOM 825 N N . PHE A 1 101 ? 4.162 12.352 7.185 1.00 92.75 101 PHE A N 1
ATOM 826 C CA . PHE A 1 101 ? 3.972 11.845 5.826 1.00 92.75 101 PHE A CA 1
ATOM 827 C C . PHE A 1 101 ? 3.883 12.977 4.805 1.00 92.75 101 PHE A C 1
ATOM 829 O O . PHE A 1 101 ? 3.114 13.932 4.962 1.00 92.75 101 PHE A O 1
ATOM 836 N N . GLU A 1 102 ? 4.574 12.803 3.680 1.00 92.44 102 GLU A N 1
ATOM 837 C CA . GLU A 1 102 ? 4.281 13.578 2.483 1.00 92.44 102 GLU A CA 1
ATOM 838 C C . GLU A 1 102 ? 2.953 13.084 1.891 1.00 92.44 102 GLU A C 1
ATOM 840 O O . GLU A 1 102 ? 2.800 11.916 1.529 1.00 92.44 102 GLU A O 1
ATOM 845 N N . THR A 1 103 ? 1.967 13.972 1.798 1.00 88.06 103 THR A N 1
ATOM 846 C CA . THR A 1 103 ? 0.631 13.651 1.276 1.00 88.06 103 THR A CA 1
ATOM 847 C C . THR A 1 103 ? 0.483 14.148 -0.155 1.00 88.06 103 THR A C 1
ATOM 849 O O . THR A 1 103 ? 1.110 15.134 -0.545 1.00 88.06 103 THR A O 1
ATOM 852 N N . GLY A 1 104 ? -0.327 13.467 -0.965 1.00 81.06 104 GLY A N 1
ATOM 853 C CA . GLY A 1 104 ? -0.640 13.954 -2.307 1.00 81.06 104 GLY A CA 1
ATOM 854 C C . GLY A 1 104 ? -1.744 15.003 -2.308 1.00 81.06 104 GLY A C 1
ATOM 855 O O . GLY A 1 104 ? -2.009 15.673 -1.311 1.00 81.06 104 GLY A O 1
ATOM 856 N N . ASN A 1 105 ? -2.380 15.196 -3.460 1.00 78.81 105 ASN A N 1
ATOM 857 C CA . ASN A 1 105 ? -3.319 16.301 -3.665 1.00 78.81 105 ASN A CA 1
ATOM 858 C C . ASN A 1 105 ? -4.755 15.966 -3.250 1.00 78.81 105 ASN A C 1
ATOM 860 O O . ASN A 1 105 ? -5.553 16.889 -3.084 1.00 78.81 105 ASN A O 1
ATOM 864 N N . TYR A 1 106 ? -5.101 14.689 -3.065 1.00 69.69 106 TYR A N 1
ATOM 865 C CA . TYR A 1 106 ? -6.472 14.325 -2.726 1.00 69.69 106 TYR A CA 1
ATOM 866 C C . TYR A 1 106 ? -6.770 14.668 -1.267 1.00 69.69 106 TYR A C 1
ATOM 868 O O . TYR A 1 106 ? -5.883 14.678 -0.411 1.00 69.69 106 TYR A O 1
ATOM 876 N N . LYS A 1 107 ? -8.027 15.042 -1.005 1.00 70.94 107 LYS A N 1
ATOM 877 C CA . LYS A 1 107 ? -8.505 15.334 0.349 1.00 70.94 107 LYS A CA 1
ATOM 878 C C . LYS A 1 107 ? -8.918 14.043 1.051 1.00 70.94 107 LYS A C 1
ATOM 880 O O . LYS A 1 107 ? -8.448 13.804 2.150 1.00 70.94 107 LYS A O 1
ATOM 885 N N . GLU A 1 108 ? -9.738 13.225 0.389 1.00 77.50 108 GLU A N 1
ATOM 886 C CA . GLU A 1 108 ? -10.281 11.961 0.896 1.00 77.50 108 GLU A CA 1
ATOM 887 C C . GLU A 1 108 ? -10.575 10.991 -0.276 1.00 77.50 108 GLU A C 1
ATOM 889 O O . GLU A 1 108 ? -11.060 11.452 -1.317 1.00 77.50 108 GLU A O 1
ATOM 894 N N . PRO A 1 109 ? -10.333 9.670 -0.140 1.00 80.31 109 PRO A N 1
ATOM 895 C CA . PRO A 1 109 ? -9.515 9.057 0.911 1.00 80.31 109 PRO A CA 1
ATOM 896 C C . PRO A 1 109 ? -8.080 9.606 0.864 1.00 80.31 109 PRO A C 1
ATOM 898 O O . PRO A 1 109 ? -7.593 9.921 -0.229 1.00 80.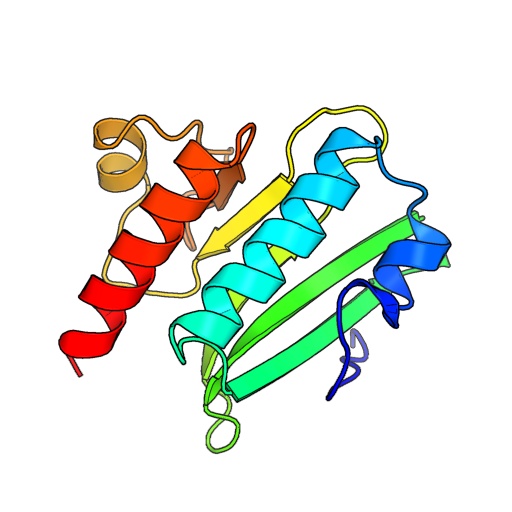31 109 PRO A O 1
ATOM 901 N N . PRO A 1 110 ? -7.405 9.765 2.014 1.00 85.38 110 PRO A N 1
ATOM 902 C CA . PRO A 1 110 ? -6.102 10.396 2.042 1.00 85.38 110 PRO A CA 1
ATOM 903 C C . PRO A 1 110 ? -5.067 9.512 1.349 1.00 85.38 110 PRO A C 1
ATOM 905 O O . PRO A 1 110 ? -5.096 8.277 1.431 1.00 85.38 110 PRO A O 1
ATOM 908 N N . ASP A 1 111 ? -4.132 10.175 0.679 1.00 91.12 111 ASP A N 1
ATOM 909 C CA . ASP A 1 111 ? -3.045 9.532 -0.031 1.00 91.12 111 ASP A CA 1
ATOM 910 C C . ASP A 1 111 ? -1.680 10.040 0.442 1.00 91.12 111 ASP A C 1
ATOM 912 O O . ASP A 1 111 ? -1.487 11.238 0.669 1.00 91.12 111 ASP A O 1
ATOM 916 N N . VAL A 1 112 ? -0.734 9.116 0.594 1.00 94.25 112 VAL A N 1
ATOM 917 C CA . VAL A 1 112 ? 0.622 9.370 1.090 1.00 94.25 112 VAL A CA 1
ATOM 918 C C . VAL A 1 112 ? 1.666 8.817 0.135 1.00 94.25 112 VAL A C 1
ATOM 920 O O . VAL A 1 112 ? 1.467 7.799 -0.538 1.00 94.25 112 VAL A O 1
ATOM 923 N N . LYS A 1 113 ? 2.803 9.501 0.081 1.00 95.62 113 LYS A N 1
ATOM 924 C CA . LYS A 1 113 ? 4.025 9.000 -0.534 1.00 95.62 113 LYS A CA 1
ATOM 925 C C . LYS A 1 113 ? 4.855 8.347 0.560 1.00 95.62 113 LYS A C 1
ATOM 927 O O . LYS A 1 113 ? 5.160 8.965 1.572 1.00 95.62 113 LYS A O 1
ATOM 932 N N . ILE A 1 114 ? 5.202 7.091 0.341 1.00 96.50 114 ILE A N 1
ATOM 933 C CA . ILE A 1 114 ? 6.021 6.292 1.247 1.00 96.50 114 ILE A CA 1
ATOM 934 C C . ILE A 1 114 ? 7.386 6.160 0.585 1.00 96.50 114 ILE A C 1
ATOM 936 O O . ILE A 1 114 ? 7.476 5.513 -0.461 1.00 96.50 114 ILE A O 1
ATOM 940 N N . GLY A 1 115 ? 8.408 6.820 1.131 1.00 96.38 115 GLY A N 1
ATOM 941 C CA . GLY A 1 115 ? 9.756 6.866 0.546 1.00 96.38 115 GLY A CA 1
ATOM 942 C C . GLY A 1 115 ? 10.754 5.922 1.213 1.00 96.38 115 GLY A C 1
ATOM 943 O O . GLY A 1 115 ? 11.812 5.638 0.652 1.00 96.38 115 GLY A O 1
ATOM 944 N N . SER A 1 116 ? 10.417 5.418 2.399 1.00 97.38 116 SER A N 1
ATOM 945 C CA . SER A 1 116 ? 11.315 4.632 3.243 1.00 97.38 116 SER A CA 1
ATOM 946 C C . SER A 1 116 ? 10.603 3.448 3.905 1.00 97.38 116 SER A C 1
ATOM 948 O O . SER A 1 116 ? 9.372 3.345 3.898 1.00 97.38 116 SER A O 1
ATOM 950 N N . LYS A 1 117 ? 11.380 2.520 4.473 1.00 98.06 117 LYS A N 1
ATOM 951 C CA . LYS A 1 117 ? 10.824 1.393 5.238 1.00 98.06 117 LYS A CA 1
ATOM 952 C C . LYS A 1 117 ? 10.231 1.873 6.560 1.00 98.06 117 LYS A C 1
ATOM 954 O O . LYS A 1 117 ? 9.203 1.364 6.986 1.00 98.06 117 LYS A O 1
ATOM 959 N N . GLU A 1 118 ? 10.825 2.902 7.144 1.00 97.00 118 GLU A N 1
ATOM 960 C CA . GLU A 1 118 ? 10.355 3.584 8.342 1.00 97.00 118 GLU A CA 1
ATOM 961 C C . GLU A 1 118 ? 8.962 4.191 8.115 1.00 97.00 118 GLU A C 1
ATOM 963 O O . GLU A 1 118 ? 8.090 4.075 8.976 1.00 97.00 118 GLU A O 1
ATOM 968 N N . ASP A 1 119 ? 8.709 4.772 6.937 1.00 96.81 119 ASP A N 1
ATOM 969 C CA . ASP A 1 119 ? 7.370 5.245 6.557 1.00 96.81 119 ASP A CA 1
ATOM 970 C C . ASP A 1 119 ? 6.365 4.091 6.451 1.00 96.81 119 ASP A C 1
ATOM 972 O O . ASP A 1 119 ? 5.216 4.233 6.873 1.00 96.81 119 ASP A O 1
ATOM 976 N N . VAL A 1 120 ? 6.783 2.935 5.914 1.00 97.94 120 VAL A N 1
ATOM 977 C CA . VAL A 1 120 ? 5.939 1.727 5.887 1.00 97.94 120 VAL A CA 1
ATOM 978 C C . VAL A 1 120 ? 5.606 1.276 7.305 1.00 97.94 120 VAL A C 1
ATOM 980 O O . VAL A 1 120 ? 4.446 0.985 7.588 1.00 97.94 120 VAL A O 1
ATOM 983 N N . ASP A 1 121 ? 6.590 1.222 8.197 1.00 97.56 121 ASP A N 1
ATOM 984 C CA . ASP A 1 121 ? 6.372 0.782 9.573 1.00 97.56 121 ASP A CA 1
ATOM 985 C C . ASP A 1 121 ? 5.427 1.737 10.321 1.00 97.56 121 ASP A C 1
ATOM 987 O O . ASP A 1 121 ? 4.461 1.279 10.933 1.00 97.56 121 ASP A O 1
ATOM 991 N N . LYS A 1 122 ? 5.590 3.059 10.171 1.00 95.50 122 LYS A N 1
ATOM 992 C CA . LYS A 1 122 ? 4.628 4.053 10.690 1.00 95.50 122 LYS A CA 1
ATOM 993 C C . LYS A 1 122 ? 3.216 3.841 10.136 1.00 95.50 122 LYS A C 1
ATOM 995 O O . LYS A 1 122 ? 2.240 3.903 10.884 1.00 95.50 122 LYS A O 1
ATOM 1000 N N . LEU A 1 123 ? 3.092 3.589 8.831 1.00 95.44 123 LEU A N 1
ATOM 1001 C CA . LEU A 1 123 ? 1.805 3.335 8.180 1.00 95.44 123 LEU A CA 1
ATOM 1002 C C . LEU A 1 123 ? 1.139 2.069 8.740 1.00 95.44 123 LEU A C 1
ATOM 1004 O O . LEU A 1 123 ? -0.066 2.061 8.982 1.00 95.44 123 LEU A O 1
ATOM 1008 N N . VAL A 1 124 ? 1.913 1.011 8.976 1.00 95.81 124 VAL A N 1
ATOM 1009 C CA . VAL A 1 124 ? 1.424 -0.245 9.559 1.00 95.81 124 VAL A CA 1
ATOM 1010 C C . VAL A 1 124 ? 0.880 -0.019 10.970 1.00 95.81 124 VAL A C 1
ATOM 1012 O O . VAL A 1 124 ? -0.208 -0.509 11.273 1.00 95.81 124 VAL A O 1
ATOM 1015 N N . GLU A 1 125 ? 1.562 0.768 11.805 1.00 94.44 125 GLU A N 1
ATOM 1016 C CA . GLU A 1 125 ? 1.073 1.112 13.149 1.00 94.44 125 GLU A CA 1
ATOM 1017 C C . GLU A 1 125 ? -0.246 1.897 13.111 1.00 94.44 125 GLU A C 1
ATOM 1019 O O . GLU A 1 125 ? -1.184 1.592 13.853 1.00 94.44 125 GLU A O 1
ATOM 1024 N N . ILE A 1 126 ? -0.384 2.835 12.171 1.00 91.56 126 ILE A N 1
ATOM 1025 C CA . ILE A 1 126 ? -1.656 3.529 11.920 1.00 91.56 126 ILE A CA 1
ATOM 1026 C C . ILE A 1 126 ? -2.756 2.525 11.551 1.00 91.56 126 ILE A C 1
ATOM 1028 O O . ILE A 1 126 ? -3.859 2.559 12.103 1.00 91.56 126 ILE A O 1
ATOM 1032 N N . CYS A 1 127 ? -2.468 1.604 10.630 1.00 91.56 127 CYS A N 1
ATOM 1033 C CA . CYS A 1 127 ? -3.429 0.595 10.193 1.00 91.56 127 CYS A CA 1
ATOM 1034 C C . CYS A 1 127 ? -3.858 -0.348 11.327 1.00 91.56 127 CYS A C 1
ATOM 1036 O O . CYS A 1 127 ? -5.033 -0.732 11.358 1.00 91.56 127 CYS A O 1
ATOM 1038 N N . LYS A 1 128 ? -2.957 -0.678 12.264 1.00 91.31 128 LYS A N 1
ATOM 1039 C CA . LYS A 1 128 ? -3.276 -1.433 13.489 1.00 91.31 128 LYS A CA 1
ATOM 1040 C C . LYS A 1 128 ? -4.226 -0.659 14.391 1.00 91.31 128 LYS A C 1
ATOM 1042 O O . LYS A 1 128 ? -5.284 -1.183 14.737 1.00 91.31 128 LYS A O 1
ATOM 1047 N N . ALA A 1 129 ? -3.901 0.592 14.718 1.00 87.31 129 ALA A N 1
ATOM 1048 C CA . ALA A 1 129 ? -4.730 1.434 15.587 1.00 87.31 129 ALA A CA 1
ATOM 1049 C C . ALA A 1 129 ? -6.163 1.601 15.039 1.00 87.31 129 ALA A C 1
ATOM 1051 O O . ALA A 1 129 ? -7.154 1.565 15.774 1.00 87.31 129 ALA A O 1
ATOM 1052 N N . ILE A 1 130 ? -6.290 1.700 13.714 1.00 82.75 130 ILE A N 1
ATOM 1053 C CA . ILE A 1 130 ? -7.579 1.743 13.015 1.00 82.75 130 ILE A CA 1
ATOM 1054 C C . ILE A 1 130 ? -8.354 0.421 13.133 1.00 82.75 130 ILE A C 1
ATOM 1056 O O . ILE A 1 130 ? -9.587 0.441 13.228 1.00 82.75 130 ILE A O 1
ATOM 1060 N N . ASN A 1 131 ? -7.661 -0.719 13.067 1.00 73.81 131 ASN A N 1
ATOM 1061 C CA . ASN A 1 131 ? -8.289 -2.039 13.082 1.00 73.81 131 ASN A CA 1
ATOM 1062 C C . ASN A 1 131 ? -8.784 -2.432 14.481 1.00 73.81 131 ASN A C 1
ATOM 1064 O O . ASN A 1 131 ? -9.876 -2.976 14.586 1.00 73.81 131 ASN A O 1
ATOM 1068 N N . HIS A 1 132 ? -8.037 -2.089 15.538 1.00 59.31 132 HIS A N 1
ATOM 1069 C CA . HIS A 1 132 ? -8.392 -2.379 16.940 1.00 59.31 132 HIS A CA 1
ATOM 1070 C C . HIS A 1 132 ? -9.579 -1.575 17.486 1.00 59.31 132 HIS A C 1
ATOM 1072 O O . HIS A 1 132 ? -10.059 -1.845 18.578 1.00 59.31 132 HIS A O 1
ATOM 1078 N N . THR A 1 133 ? -10.061 -0.579 16.745 1.00 54.66 133 THR A N 1
ATOM 1079 C CA . THR A 1 133 ? -11.242 0.217 17.111 1.00 54.66 133 THR A CA 1
ATOM 1080 C C . THR A 1 133 ? -12.507 -0.265 16.382 1.00 54.66 133 THR A C 1
ATOM 1082 O O . THR A 1 133 ? -13.388 0.541 16.062 1.00 54.66 133 THR A O 1
ATOM 1085 N N . ARG A 1 134 ? -12.559 -1.553 16.026 1.00 51.28 134 ARG A N 1
ATOM 1086 C CA . ARG A 1 134 ? -13.741 -2.278 15.537 1.00 51.28 134 ARG A CA 1
ATOM 1087 C C . ARG A 1 134 ? -14.194 -3.265 16.594 1.00 51.28 134 ARG A C 1
ATOM 1089 O O . ARG A 1 134 ? -15.422 -3.460 16.657 1.00 51.28 134 ARG A O 1
#